Protein AF-A0A529JQX0-F1 (afdb_monomer_lite)

pLDDT: mean 76.63, std 17.99, range [38.94, 94.88]

Secondary structure (DSSP, 8-state):
-EEEETTT--EEE---PPPTTS-SEEEEEEETTEEEEEEHHHHHHHTHHHHSTTEEEEE---EEEEE-TT------TTHHHHHHHHHTT--SSS-EEEEEE-TTS-GGGT-

Foldseek 3Di:
DWKAQQPPRDIDDDDDDDDPPDDQWDWDPDDDPDTDTDGPQVVCVVCVCVVVPRIDDPFDWDKDFDWDPPDPDPDDPPCVVVCVVVVVPDDDDTDSPDMDIDPRGDPVRVD

Structure (mmCIF, N/CA/C/O backbone):
data_AF-A0A529JQX0-F1
#
_entry.id   AF-A0A529JQX0-F1
#
loop_
_atom_site.group_PDB
_atom_site.id
_atom_site.type_symbol
_atom_site.label_atom_id
_atom_site.label_alt_id
_atom_site.label_comp_id
_atom_site.label_asym_id
_atom_site.label_entity_id
_atom_site.label_seq_id
_atom_site.pdbx_PDB_ins_code
_atom_site.Cartn_x
_atom_site.Cartn_y
_atom_site.Cartn_z
_atom_site.occupancy
_atom_site.B_iso_or_equiv
_atom_site.auth_seq_id
_atom_site.auth_comp_id
_atom_site.auth_asym_id
_atom_site.auth_atom_id
_atom_site.pdbx_PDB_model_num
ATOM 1 N N . LEU A 1 1 ? -3.352 1.828 6.453 1.00 86.75 1 LEU A N 1
ATOM 2 C CA . LEU A 1 1 ? -4.630 1.161 6.102 1.00 86.75 1 LEU A CA 1
ATOM 3 C C . LEU A 1 1 ? -5.623 1.471 7.201 1.00 86.75 1 LEU A C 1
ATOM 5 O O . LEU A 1 1 ? -5.229 1.357 8.351 1.00 86.75 1 LEU A O 1
ATOM 9 N N . GLN A 1 2 ? -6.856 1.822 6.857 1.00 88.62 2 GLN A N 1
ATOM 10 C CA . GLN A 1 2 ? -7.998 1.828 7.771 1.00 88.62 2 GLN A CA 1
ATOM 11 C C . GLN A 1 2 ? -8.828 0.582 7.481 1.00 88.62 2 GLN A C 1
ATOM 13 O O . GLN A 1 2 ? -9.203 0.325 6.331 1.00 88.62 2 GLN A O 1
ATOM 18 N N . LEU A 1 3 ? -9.080 -0.207 8.514 1.00 92.00 3 LEU A N 1
ATOM 19 C CA . LEU A 1 3 ? -9.752 -1.491 8.437 1.00 92.00 3 LEU A CA 1
ATOM 20 C C . LEU A 1 3 ? -10.937 -1.483 9.394 1.00 92.00 3 LEU A C 1
ATOM 22 O O . LEU A 1 3 ? -10.835 -0.954 10.494 1.00 92.00 3 LEU A O 1
ATOM 26 N N . ARG A 1 4 ? -12.035 -2.125 9.002 1.00 94.06 4 ARG A N 1
ATOM 27 C CA . ARG A 1 4 ? -13.201 -2.339 9.859 1.00 94.06 4 ARG A CA 1
ATOM 28 C C . ARG A 1 4 ? -13.492 -3.825 9.976 1.00 94.06 4 ARG A C 1
ATOM 30 O O . ARG A 1 4 ? -13.718 -4.488 8.963 1.00 94.06 4 ARG A O 1
ATOM 37 N N . HIS A 1 5 ? -13.486 -4.368 11.184 1.00 94.88 5 HIS A N 1
ATOM 38 C CA . HIS A 1 5 ? -13.776 -5.777 11.402 1.00 94.88 5 HIS A CA 1
ATOM 39 C C . HIS A 1 5 ? -15.245 -6.072 11.080 1.00 94.88 5 HIS A C 1
ATOM 41 O O . HIS A 1 5 ? -16.164 -5.397 11.544 1.00 94.88 5 HIS A O 1
ATOM 47 N N . ARG A 1 6 ? -15.490 -7.099 10.263 1.00 92.69 6 ARG A N 1
ATOM 48 C CA . ARG A 1 6 ? -16.819 -7.353 9.683 1.00 92.69 6 ARG A CA 1
ATOM 49 C C . ARG A 1 6 ? -17.849 -7.855 10.697 1.00 92.69 6 ARG A C 1
ATOM 51 O O . ARG A 1 6 ? -19.036 -7.780 10.404 1.00 92.69 6 ARG A O 1
ATOM 58 N N . ARG A 1 7 ? -17.420 -8.402 11.845 1.00 92.81 7 ARG A N 1
ATOM 59 C CA . ARG A 1 7 ? -18.333 -8.996 12.843 1.00 92.81 7 ARG A CA 1
ATOM 60 C C . ARG A 1 7 ? -18.762 -8.025 13.938 1.00 92.81 7 ARG A C 1
ATOM 62 O O . ARG A 1 7 ? -19.942 -7.970 14.248 1.00 92.81 7 ARG A O 1
ATOM 69 N N . ASN A 1 8 ? -17.817 -7.303 14.535 1.00 93.19 8 ASN A N 1
ATOM 70 C CA . ASN A 1 8 ? -18.080 -6.394 15.660 1.00 93.19 8 ASN A CA 1
ATOM 71 C C . ASN A 1 8 ? -18.051 -4.911 15.248 1.00 93.19 8 ASN A C 1
ATOM 73 O O . ASN A 1 8 ? -18.388 -4.060 16.060 1.00 93.19 8 ASN A O 1
ATOM 77 N N . GLY A 1 9 ? -17.679 -4.598 14.001 1.00 91.56 9 GLY A N 1
ATOM 78 C CA . GLY A 1 9 ? -17.622 -3.226 13.500 1.00 91.56 9 GLY A CA 1
ATOM 79 C C . GLY A 1 9 ? -16.439 -2.410 14.017 1.00 91.56 9 GLY A C 1
ATOM 80 O O . GLY A 1 9 ? -16.362 -1.232 13.686 1.00 91.56 9 GLY A O 1
ATOM 81 N N . GLU A 1 10 ? -15.524 -3.007 14.785 1.00 92.50 10 GLU A N 1
ATOM 82 C CA . GLU A 1 10 ? -14.357 -2.309 15.327 1.00 92.50 10 GLU A CA 1
ATOM 83 C C . GLU A 1 10 ? -13.444 -1.808 14.211 1.00 92.50 10 GLU A C 1
ATOM 85 O O . GLU A 1 10 ? -13.143 -2.527 13.252 1.00 92.50 10 GLU A O 1
ATOM 90 N N . GLU A 1 11 ? -12.989 -0.570 14.354 1.00 91.94 11 GLU A N 1
ATOM 91 C CA . GLU A 1 11 ? -12.054 0.052 13.431 1.00 91.94 11 GLU A CA 1
ATOM 92 C C . GLU A 1 11 ? -10.624 -0.093 13.941 1.00 91.94 11 GLU A C 1
ATOM 94 O O . GLU A 1 11 ? -10.353 -0.004 15.138 1.00 91.94 11 GLU A O 1
ATOM 99 N N . MET A 1 12 ? -9.692 -0.320 13.021 1.00 88.62 12 MET A N 1
ATOM 100 C CA . MET A 1 12 ? -8.272 -0.350 13.332 1.00 88.62 12 MET A CA 1
ATOM 101 C C . MET A 1 12 ? -7.437 0.226 12.195 1.00 88.62 12 MET A C 1
ATOM 103 O O . MET A 1 12 ? -7.775 0.105 11.012 1.00 88.62 12 MET A O 1
ATOM 107 N N . SER A 1 13 ? -6.289 0.780 12.565 1.00 86.88 13 SER A N 1
ATOM 108 C CA . SER A 1 13 ? -5.260 1.202 11.625 1.00 86.88 13 SER A CA 1
ATOM 109 C C . SER A 1 13 ? -4.156 0.155 11.544 1.00 86.88 13 SER A C 1
ATOM 1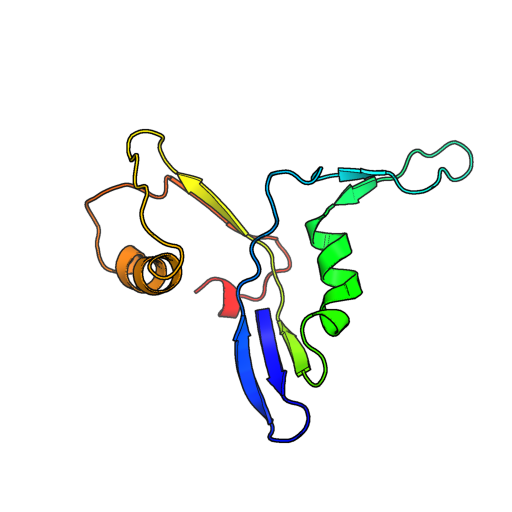11 O O . SER A 1 13 ? -3.711 -0.378 12.557 1.00 86.88 13 SER A O 1
ATOM 113 N N . ALA A 1 14 ? -3.695 -0.135 10.329 1.00 86.38 14 ALA A N 1
ATOM 114 C CA . ALA A 1 14 ? -2.595 -1.064 10.090 1.00 86.38 14 ALA A CA 1
ATOM 115 C C . ALA A 1 14 ? -1.518 -0.447 9.192 1.00 86.38 14 ALA A C 1
ATOM 117 O O . ALA A 1 14 ? -1.817 0.199 8.177 1.00 86.38 14 ALA A O 1
ATOM 118 N N . LEU A 1 15 ? -0.259 -0.700 9.557 1.00 88.06 15 LEU A N 1
ATOM 119 C CA . LEU A 1 15 ? 0.929 -0.345 8.789 1.00 88.06 15 LEU A CA 1
ATOM 120 C C . LEU A 1 15 ? 1.593 -1.624 8.274 1.00 88.06 15 LEU A C 1
ATOM 122 O O . LEU A 1 15 ? 1.996 -2.480 9.056 1.00 88.06 15 LEU A O 1
ATOM 126 N N . LEU A 1 16 ? 1.734 -1.733 6.954 1.00 87.12 16 LEU A N 1
ATOM 127 C CA . LEU A 1 16 ? 2.411 -2.854 6.311 1.00 87.12 16 LEU A CA 1
ATOM 128 C C . LEU A 1 16 ? 3.745 -2.377 5.741 1.00 87.12 16 LEU A C 1
ATOM 130 O O . LEU A 1 16 ? 3.774 -1.549 4.829 1.00 87.12 16 LEU A O 1
ATOM 134 N N . ARG A 1 17 ? 4.851 -2.904 6.268 1.00 86.19 17 ARG A N 1
ATOM 135 C CA . ARG A 1 17 ? 6.182 -2.645 5.711 1.00 86.19 17 ARG A CA 1
ATOM 136 C C . ARG A 1 17 ? 6.429 -3.587 4.542 1.00 86.19 17 ARG A C 1
ATOM 138 O O . ARG A 1 17 ? 6.296 -4.800 4.682 1.00 86.19 17 ARG A O 1
ATOM 145 N N . LEU A 1 18 ? 6.805 -3.025 3.397 1.00 85.88 18 LEU A N 1
ATOM 146 C CA . LEU A 1 18 ? 7.194 -3.815 2.235 1.00 85.88 18 LEU A CA 1
ATOM 147 C C . LEU A 1 18 ? 8.678 -4.198 2.343 1.00 85.88 18 LEU A C 1
ATOM 149 O O . LEU A 1 18 ? 9.504 -3.312 2.572 1.00 85.88 18 LEU A O 1
ATOM 153 N N . PRO A 1 19 ? 9.037 -5.486 2.186 1.00 84.19 19 PRO A N 1
ATOM 154 C CA . PRO A 1 19 ? 10.428 -5.915 2.257 1.00 84.19 19 PRO A CA 1
ATOM 155 C C . PRO A 1 19 ? 11.292 -5.260 1.175 1.00 84.19 19 PRO A C 1
ATOM 157 O O . PRO A 1 19 ? 10.989 -5.359 -0.013 1.00 84.19 19 PRO A O 1
ATOM 160 N N . VAL A 1 20 ? 12.414 -4.662 1.581 1.00 79.81 20 VAL A N 1
ATOM 161 C CA . VAL A 1 20 ? 13.371 -4.011 0.663 1.00 79.81 20 VAL A CA 1
ATOM 162 C C . VAL A 1 20 ? 14.090 -4.997 -0.259 1.00 79.81 20 VAL A C 1
ATOM 164 O O . VAL A 1 20 ? 14.547 -4.616 -1.331 1.00 79.81 20 VAL A O 1
ATOM 167 N N . ALA A 1 21 ? 14.162 -6.272 0.134 1.00 86.00 21 ALA A N 1
ATOM 168 C CA . ALA A 1 21 ? 14.753 -7.335 -0.674 1.00 86.00 21 ALA A CA 1
ATOM 169 C C . ALA A 1 21 ? 13.908 -7.693 -1.913 1.00 86.00 21 ALA A C 1
ATOM 171 O O . ALA A 1 21 ? 14.414 -8.313 -2.849 1.00 86.00 21 ALA A O 1
ATOM 172 N N . LEU A 1 22 ? 12.620 -7.326 -1.935 1.00 86.56 22 LEU A N 1
ATOM 173 C CA . LEU A 1 22 ? 11.746 -7.590 -3.074 1.00 86.56 22 LEU A CA 1
ATOM 174 C C . LEU A 1 22 ? 11.906 -6.511 -4.144 1.00 86.56 22 LEU A C 1
ATOM 176 O O . LEU A 1 22 ? 12.013 -5.317 -3.865 1.00 86.56 22 LEU A O 1
ATOM 180 N N . LYS A 1 23 ? 11.858 -6.932 -5.411 1.00 89.12 23 LYS A N 1
ATOM 181 C CA . LYS A 1 23 ? 11.855 -5.997 -6.537 1.00 89.12 23 LYS A CA 1
ATOM 182 C C . LYS A 1 23 ? 10.575 -5.168 -6.507 1.00 89.12 23 LYS A C 1
ATOM 184 O O . LYS A 1 23 ? 9.478 -5.719 -6.526 1.00 89.12 23 LYS A O 1
ATOM 189 N N . ARG A 1 24 ? 10.727 -3.842 -6.547 1.00 90.50 24 ARG A N 1
ATOM 190 C CA . ARG A 1 24 ? 9.590 -2.912 -6.576 1.00 90.50 24 ARG A CA 1
ATOM 191 C C . ARG A 1 24 ? 8.705 -3.086 -7.809 1.00 90.50 24 ARG A C 1
ATOM 193 O O . ARG A 1 24 ? 7.501 -2.915 -7.707 1.00 90.50 24 ARG A O 1
ATOM 200 N N . PHE A 1 25 ? 9.283 -3.404 -8.964 1.00 93.94 25 PHE A N 1
ATOM 201 C CA . PHE A 1 25 ? 8.526 -3.626 -10.195 1.00 93.94 25 PHE A CA 1
ATOM 202 C C . PHE A 1 25 ? 8.499 -5.111 -10.531 1.00 93.94 25 PHE A C 1
ATOM 204 O O . PHE A 1 25 ? 9.540 -5.735 -10.752 1.00 93.94 25 PHE A O 1
ATOM 211 N N . ILE A 1 26 ? 7.293 -5.662 -10.588 1.00 93.56 26 ILE A N 1
ATOM 212 C CA . ILE A 1 26 ? 7.037 -7.057 -10.920 1.00 93.56 26 ILE A CA 1
ATOM 213 C C . ILE A 1 26 ? 6.648 -7.109 -12.394 1.00 93.56 26 ILE A C 1
ATOM 215 O O . ILE A 1 26 ? 5.688 -6.461 -12.815 1.00 93.56 26 ILE A O 1
ATOM 219 N N . ARG A 1 27 ? 7.398 -7.870 -13.195 1.00 93.75 27 ARG A N 1
ATOM 220 C CA . ARG A 1 27 ? 7.067 -8.078 -14.608 1.00 93.75 27 ARG A CA 1
ATOM 221 C C . ARG A 1 27 ? 5.850 -8.990 -14.712 1.00 93.75 27 ARG A C 1
ATOM 223 O O . ARG A 1 27 ? 5.837 -10.079 -14.146 1.00 93.75 27 ARG A O 1
ATOM 230 N N . LEU A 1 28 ? 4.848 -8.548 -15.458 1.00 93.12 28 LEU A N 1
ATOM 231 C CA . LEU A 1 28 ? 3.688 -9.362 -15.800 1.00 93.12 28 LEU A CA 1
ATOM 232 C C . LEU A 1 28 ? 3.954 -10.129 -17.103 1.00 93.12 28 LEU A C 1
ATOM 234 O O . LEU A 1 28 ? 4.784 -9.687 -17.898 1.00 93.12 28 LEU A O 1
ATOM 238 N N . PRO A 1 29 ? 3.234 -11.236 -17.369 1.00 92.56 29 PRO A N 1
ATOM 239 C CA . PRO A 1 29 ? 3.332 -11.932 -18.648 1.00 92.56 29 PRO A CA 1
ATOM 240 C C . PRO A 1 29 ? 3.132 -10.969 -19.821 1.00 92.56 29 PRO A C 1
ATOM 242 O O . PRO A 1 29 ? 2.231 -10.120 -19.789 1.00 92.56 29 PRO A O 1
ATOM 245 N N . ASP A 1 30 ? 3.953 -11.094 -20.856 1.00 91.38 30 ASP A N 1
ATOM 246 C CA . ASP A 1 30 ? 3.893 -10.189 -21.999 1.00 91.38 30 ASP A CA 1
ATOM 247 C C . ASP A 1 30 ? 2.562 -10.369 -22.754 1.00 91.38 30 ASP A C 1
ATOM 249 O O . ASP A 1 30 ? 1.998 -11.464 -22.830 1.00 91.38 30 ASP A O 1
ATOM 253 N N . ARG A 1 31 ? 2.011 -9.271 -23.284 1.00 87.88 31 ARG A N 1
ATOM 254 C CA . ARG A 1 31 ? 0.833 -9.317 -24.164 1.00 87.88 31 ARG A CA 1
ATOM 255 C C . ARG A 1 31 ? 1.167 -8.635 -25.478 1.00 87.88 31 ARG A C 1
ATOM 257 O O . ARG A 1 31 ? 1.339 -7.418 -25.515 1.00 87.88 31 ARG A O 1
ATOM 264 N N . LYS A 1 32 ? 1.189 -9.423 -26.558 1.00 87.12 32 LYS A N 1
ATOM 265 C CA . LYS A 1 32 ? 1.584 -8.970 -27.900 1.00 87.12 32 LYS A CA 1
ATOM 266 C C . LYS A 1 32 ? 2.964 -8.293 -27.838 1.00 87.12 32 LYS A C 1
ATOM 268 O O . LYS A 1 32 ? 3.912 -8.906 -27.367 1.00 87.12 32 LYS A O 1
ATOM 273 N N . HIS A 1 33 ? 3.052 -7.031 -28.250 1.00 88.56 33 HIS A N 1
ATOM 274 C CA . HIS A 1 33 ? 4.280 -6.233 -28.274 1.00 88.56 33 HIS A CA 1
ATOM 275 C C . HIS A 1 33 ? 4.440 -5.320 -27.047 1.00 88.56 33 HIS A C 1
ATOM 277 O O . HIS A 1 33 ? 5.229 -4.381 -27.081 1.00 88.56 33 HIS A O 1
ATOM 283 N N . HIS A 1 34 ? 3.688 -5.561 -25.966 1.00 91.81 34 HIS A N 1
ATOM 2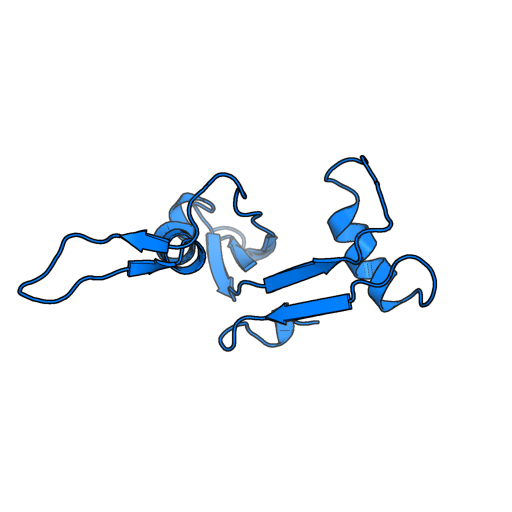84 C CA . HIS A 1 34 ? 3.767 -4.756 -24.750 1.00 91.81 34 HIS A CA 1
ATOM 285 C C . HIS A 1 34 ? 4.439 -5.517 -23.612 1.00 91.81 34 HIS A C 1
ATOM 287 O O . HIS A 1 34 ? 3.956 -6.566 -23.170 1.00 91.81 34 HIS A O 1
ATOM 293 N N . VAL A 1 35 ? 5.503 -4.914 -23.086 1.00 92.56 35 VAL A N 1
ATOM 294 C CA . VAL A 1 35 ? 6.092 -5.278 -21.799 1.00 92.56 35 VAL A CA 1
ATOM 295 C C . VAL A 1 35 ? 5.297 -4.582 -20.701 1.00 92.56 35 VAL A C 1
ATOM 297 O O . VAL A 1 35 ? 5.034 -3.383 -20.784 1.00 92.56 35 VAL A O 1
ATOM 300 N N . ARG A 1 36 ? 4.882 -5.335 -19.682 1.00 93.69 36 ARG A N 1
ATOM 301 C CA . ARG A 1 36 ? 4.007 -4.837 -18.615 1.00 93.69 36 ARG A CA 1
ATOM 302 C C . ARG A 1 36 ? 4.646 -5.051 -17.254 1.00 93.69 36 ARG A C 1
ATOM 304 O O . ARG A 1 36 ? 5.224 -6.105 -16.991 1.00 93.69 36 ARG A O 1
ATOM 311 N N . PHE A 1 37 ? 4.473 -4.070 -16.382 1.00 94.69 37 PHE A N 1
ATOM 312 C CA . PHE A 1 37 ? 4.916 -4.120 -14.997 1.00 94.69 37 PHE A CA 1
ATOM 313 C C . PHE A 1 37 ? 3.786 -3.674 -14.080 1.00 94.69 37 PHE A C 1
ATOM 315 O O . PHE A 1 37 ? 2.924 -2.897 -14.487 1.00 94.69 37 PHE A O 1
ATOM 322 N N . ILE A 1 38 ? 3.820 -4.168 -12.851 1.00 94.12 38 ILE A N 1
ATOM 323 C CA . ILE A 1 38 ? 3.014 -3.680 -11.735 1.00 94.12 38 ILE A CA 1
ATOM 324 C C . ILE A 1 38 ? 3.951 -3.336 -10.580 1.00 94.12 38 ILE A C 1
ATOM 326 O O . ILE A 1 38 ? 5.004 -3.966 -10.426 1.00 94.12 38 ILE A O 1
ATOM 330 N N . THR A 1 39 ? 3.604 -2.325 -9.790 1.00 92.75 39 THR A N 1
ATOM 331 C CA . THR A 1 39 ? 4.356 -2.026 -8.568 1.00 92.75 39 THR A CA 1
ATOM 332 C C . THR A 1 39 ? 4.060 -3.065 -7.483 1.00 92.75 39 THR A C 1
ATOM 334 O O . THR A 1 39 ? 2.993 -3.682 -7.453 1.00 92.75 39 THR A O 1
ATOM 337 N N . LEU A 1 40 ? 5.013 -3.287 -6.580 1.00 91.88 40 LEU A N 1
ATOM 338 C CA . LEU A 1 40 ? 4.842 -4.172 -5.430 1.00 91.88 40 LEU A CA 1
ATOM 339 C C . LEU A 1 40 ? 3.692 -3.679 -4.544 1.00 91.88 40 LEU A C 1
ATOM 341 O O . LEU A 1 40 ? 2.892 -4.476 -4.068 1.00 91.88 40 LEU A O 1
ATOM 345 N N . GLU A 1 41 ? 3.599 -2.364 -4.375 1.00 90.50 41 GLU A N 1
ATOM 346 C CA . GLU A 1 41 ? 2.538 -1.649 -3.677 1.00 90.50 41 GLU A CA 1
ATOM 347 C C . GLU A 1 41 ? 1.148 -2.011 -4.228 1.00 90.50 41 GLU A C 1
ATOM 349 O O . GLU A 1 41 ? 0.2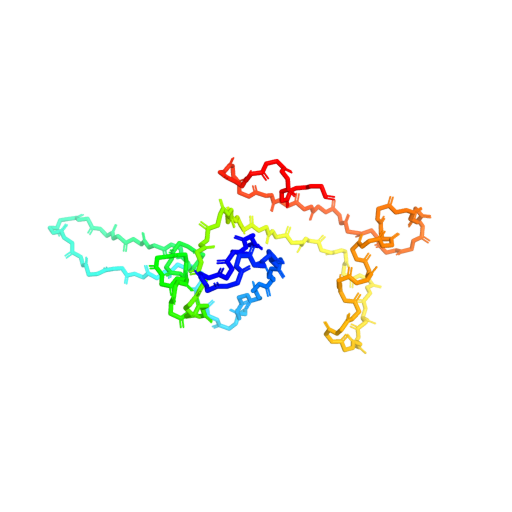76 -2.445 -3.473 1.00 90.50 41 GLU A O 1
ATOM 354 N N . GLU A 1 42 ? 0.952 -1.905 -5.546 1.00 90.81 42 GLU A N 1
ATOM 355 C CA . GLU A 1 42 ? -0.309 -2.271 -6.204 1.00 90.81 42 GLU A CA 1
ATOM 356 C C . GLU A 1 42 ? -0.595 -3.770 -6.093 1.00 90.81 42 GLU A C 1
ATOM 358 O O . GLU A 1 42 ? -1.723 -4.164 -5.798 1.00 90.81 42 GLU A O 1
ATOM 363 N N . ALA A 1 43 ? 0.417 -4.620 -6.293 1.00 92.75 43 ALA A N 1
ATOM 364 C CA . ALA A 1 43 ? 0.256 -6.065 -6.176 1.00 92.75 43 ALA A CA 1
ATOM 365 C C . ALA A 1 43 ? -0.192 -6.467 -4.763 1.00 92.75 43 ALA A C 1
ATOM 367 O O . ALA A 1 43 ? -1.111 -7.268 -4.607 1.00 92.75 43 ALA A O 1
ATOM 368 N N . VAL A 1 44 ? 0.409 -5.880 -3.728 1.00 91.50 44 VAL A N 1
ATOM 369 C CA . VAL A 1 44 ? 0.004 -6.094 -2.335 1.00 91.50 44 VAL A CA 1
ATOM 370 C C . VAL A 1 44 ? -1.400 -5.546 -2.083 1.00 91.50 44 VAL A C 1
ATOM 372 O O . VAL A 1 44 ? -2.207 -6.231 -1.457 1.00 91.50 44 VAL A O 1
ATOM 375 N N . GLY A 1 45 ? -1.726 -4.368 -2.622 1.00 90.31 45 GLY A N 1
ATOM 376 C CA . GLY A 1 45 ? -3.066 -3.783 -2.552 1.00 90.31 45 GLY A CA 1
ATOM 377 C C . GLY A 1 45 ? -4.152 -4.701 -3.121 1.00 90.31 45 GLY A C 1
ATOM 378 O O . GLY A 1 45 ? -5.175 -4.911 -2.474 1.00 90.31 45 GLY A O 1
ATOM 379 N N . LEU A 1 46 ? -3.904 -5.337 -4.273 1.00 91.56 46 LEU A N 1
ATOM 380 C CA . LEU A 1 46 ? -4.837 -6.289 -4.898 1.00 91.56 46 LEU A CA 1
ATOM 381 C C . LEU A 1 46 ? -5.141 -7.511 -4.018 1.00 91.56 46 LEU A C 1
ATOM 383 O O . LEU A 1 46 ? -6.225 -8.085 -4.112 1.00 91.56 46 LEU A O 1
ATOM 387 N N . TYR A 1 47 ? -4.202 -7.915 -3.160 1.00 91.44 47 TYR A N 1
ATOM 388 C CA . TYR A 1 47 ? -4.338 -9.083 -2.285 1.00 91.44 47 TYR A CA 1
ATOM 389 C C . TYR A 1 47 ? -4.456 -8.725 -0.804 1.00 91.44 47 TYR A C 1
ATOM 391 O O . TYR A 1 47 ? -4.355 -9.609 0.048 1.00 91.44 47 TYR A O 1
ATOM 399 N N . ILE A 1 48 ? -4.725 -7.461 -0.474 1.00 90.75 48 ILE A N 1
ATOM 400 C CA . ILE A 1 48 ? -4.706 -6.981 0.910 1.00 90.75 48 ILE A CA 1
ATOM 401 C C . ILE A 1 48 ? -5.711 -7.716 1.809 1.00 90.75 48 ILE A C 1
ATOM 403 O O . ILE A 1 48 ? -5.431 -7.981 2.976 1.00 90.75 48 ILE A O 1
ATOM 407 N N . GLY A 1 49 ? -6.844 -8.151 1.247 1.00 88.94 49 GLY A N 1
ATOM 408 C CA . GLY A 1 49 ? -7.851 -8.937 1.965 1.00 88.94 49 GLY A CA 1
ATOM 409 C C . GLY A 1 49 ? -7.364 -10.319 2.418 1.00 88.94 49 GLY A C 1
ATOM 410 O O . GLY A 1 49 ? -7.936 -10.885 3.344 1.00 88.94 49 GLY A O 1
ATOM 411 N N . LYS A 1 50 ? -6.294 -10.859 1.813 1.00 91.69 50 LYS A N 1
ATOM 412 C CA . LYS A 1 50 ? -5.652 -12.097 2.287 1.00 91.69 50 LYS A CA 1
ATOM 413 C C . LYS A 1 50 ? -4.804 -11.871 3.538 1.00 91.69 50 LYS A C 1
ATOM 415 O O . LYS A 1 50 ? -4.645 -12.801 4.318 1.00 91.69 50 LYS A O 1
ATOM 420 N N . LEU A 1 51 ? -4.263 -10.663 3.718 1.00 90.31 51 LEU A N 1
ATOM 421 C CA . LEU A 1 51 ? -3.476 -10.293 4.900 1.00 90.31 51 LEU A CA 1
ATOM 422 C C . LEU A 1 51 ? -4.368 -9.926 6.091 1.00 90.31 51 LEU A C 1
ATOM 424 O O . LEU A 1 51 ? -3.983 -10.162 7.230 1.00 90.31 51 LEU A O 1
ATOM 428 N N . PHE A 1 52 ? -5.566 -9.400 5.827 1.00 91.06 52 PHE A N 1
ATOM 429 C CA . PHE A 1 52 ? -6.535 -9.002 6.852 1.00 91.06 52 PHE A CA 1
ATOM 430 C C . PHE A 1 52 ? -7.876 -9.733 6.669 1.00 91.06 52 PHE A C 1
ATOM 432 O O . PHE A 1 52 ? -8.893 -9.107 6.347 1.00 91.06 52 PHE A O 1
ATOM 439 N N . PRO A 1 53 ? -7.913 -11.069 6.838 1.00 91.62 53 PRO A N 1
ATOM 440 C CA . PRO A 1 53 ? -9.146 -11.831 6.695 1.00 91.62 53 PRO A CA 1
ATOM 441 C C . PRO A 1 53 ? -10.173 -11.386 7.742 1.00 91.62 53 PRO A C 1
ATOM 443 O O . PRO A 1 53 ? -9.853 -11.191 8.909 1.00 91.62 53 PRO A O 1
ATOM 446 N N . GLY A 1 54 ? -11.430 -11.225 7.327 1.00 92.12 54 GLY A N 1
ATOM 447 C CA . GLY A 1 54 ? -12.500 -10.775 8.224 1.00 92.12 54 GLY A CA 1
ATOM 448 C C . GLY A 1 54 ? -12.568 -9.261 8.441 1.00 92.12 54 GLY A C 1
ATOM 449 O O . GLY A 1 54 ? -13.479 -8.809 9.131 1.00 92.12 54 GLY A O 1
ATOM 450 N N . TYR A 1 55 ? -11.695 -8.478 7.801 1.00 93.88 55 TYR A N 1
ATOM 451 C CA . TYR A 1 55 ? -11.761 -7.019 7.784 1.00 93.88 55 TYR A CA 1
ATOM 452 C C . TYR A 1 55 ? -12.211 -6.491 6.420 1.00 93.88 55 TYR A C 1
ATOM 454 O O . TYR A 1 55 ? -11.968 -7.088 5.372 1.00 93.88 55 TYR A O 1
ATOM 462 N N . GLU A 1 56 ? -12.890 -5.354 6.445 1.00 92.75 56 GLU A N 1
ATOM 463 C CA . GLU A 1 56 ? -13.196 -4.531 5.285 1.00 92.75 56 GLU A CA 1
ATOM 464 C C . GLU A 1 56 ? -12.190 -3.376 5.227 1.00 92.75 56 GLU A C 1
ATOM 466 O O . GLU A 1 56 ? -12.014 -2.661 6.213 1.00 92.75 56 GLU A O 1
ATOM 471 N N . VAL A 1 57 ? -11.529 -3.180 4.085 1.00 91.94 57 VAL A N 1
ATOM 472 C CA . VAL A 1 57 ? -10.607 -2.052 3.897 1.00 91.94 57 VAL A CA 1
ATOM 473 C C . VAL A 1 57 ? -11.417 -0.797 3.589 1.00 91.94 57 VAL A C 1
ATOM 475 O O . VAL A 1 57 ? -12.082 -0.732 2.559 1.00 91.94 57 VAL A O 1
ATOM 478 N N . LYS A 1 58 ? -11.361 0.190 4.484 1.00 90.94 58 LYS A N 1
ATOM 479 C CA . LYS A 1 58 ? -12.027 1.492 4.328 1.00 90.94 58 LYS A CA 1
ATOM 480 C C . LYS A 1 58 ? -11.142 2.524 3.648 1.00 90.94 58 LYS A C 1
ATOM 482 O O . LYS A 1 58 ? -11.625 3.316 2.849 1.00 90.94 58 LYS A O 1
ATOM 487 N N . GLY A 1 59 ? -9.844 2.448 3.911 1.00 86.81 59 GLY A N 1
ATOM 488 C CA . GLY A 1 59 ? -8.858 3.354 3.349 1.00 86.81 59 GLY A CA 1
ATOM 489 C C . GLY A 1 59 ? -7.517 2.662 3.183 1.00 86.81 59 GLY A C 1
ATOM 490 O O . GLY A 1 59 ? -7.059 1.910 4.050 1.00 86.81 59 GLY A O 1
ATOM 491 N N . SER A 1 60 ? -6.848 2.928 2.070 1.00 89.25 60 SER A N 1
ATOM 492 C CA . SER A 1 60 ? -5.495 2.445 1.826 1.00 89.25 60 SER A CA 1
ATOM 493 C C . SER A 1 60 ? -4.659 3.510 1.151 1.00 89.25 60 SER A C 1
ATOM 495 O O . SER A 1 60 ? -5.156 4.288 0.345 1.00 89.25 60 SER A O 1
ATOM 497 N N . GLY A 1 61 ? -3.369 3.488 1.438 1.00 87.38 61 GLY A N 1
ATOM 498 C CA . GLY A 1 61 ? -2.393 4.262 0.705 1.00 87.38 61 GLY A CA 1
ATOM 499 C C . GLY A 1 61 ? -0.999 3.780 1.049 1.00 87.38 61 GLY A C 1
ATOM 500 O O . GLY A 1 61 ? -0.787 3.101 2.058 1.00 87.38 61 GLY A O 1
ATOM 501 N N . THR A 1 62 ? -0.055 4.153 0.204 1.00 87.56 62 THR A N 1
ATOM 502 C CA . THR A 1 62 ? 1.362 3.888 0.411 1.00 87.56 62 THR A CA 1
ATOM 503 C C . THR A 1 62 ? 2.110 5.190 0.588 1.00 87.56 62 THR A C 1
ATOM 505 O O . THR A 1 62 ? 1.777 6.197 -0.037 1.00 87.56 62 THR A O 1
ATOM 508 N N . PHE A 1 63 ? 3.133 5.167 1.430 1.00 83.81 63 PHE A N 1
ATOM 509 C CA . PHE A 1 63 ? 4.032 6.292 1.600 1.00 83.81 63 PHE A CA 1
ATOM 510 C C . PHE A 1 63 ? 5.470 5.806 1.724 1.00 83.81 63 PHE A C 1
ATOM 512 O O . PHE A 1 63 ? 5.727 4.654 2.083 1.00 83.81 63 PHE A O 1
ATOM 519 N N . ARG A 1 64 ? 6.411 6.693 1.414 1.00 80.00 64 ARG A N 1
ATOM 520 C CA . ARG A 1 64 ? 7.842 6.460 1.591 1.00 80.00 64 ARG A CA 1
ATOM 521 C C . ARG A 1 64 ? 8.421 7.516 2.510 1.00 80.00 64 ARG A C 1
ATOM 523 O O . ARG A 1 64 ? 8.164 8.700 2.324 1.00 80.00 64 ARG A O 1
ATOM 530 N N . ILE A 1 65 ? 9.252 7.069 3.445 1.00 77.38 65 ILE A N 1
ATOM 531 C CA . ILE A 1 65 ? 10.074 7.929 4.292 1.00 77.38 65 ILE A CA 1
ATOM 532 C C . ILE A 1 65 ? 11.489 7.948 3.713 1.00 77.38 65 ILE A C 1
ATOM 534 O O . ILE A 1 65 ? 12.081 6.892 3.496 1.00 77.38 65 ILE A O 1
ATOM 538 N N . ILE A 1 66 ? 12.025 9.144 3.484 1.00 71.62 66 ILE A N 1
ATOM 539 C CA . ILE A 1 66 ? 13.437 9.372 3.162 1.00 71.62 66 ILE A CA 1
ATOM 540 C C . ILE A 1 66 ? 14.087 10.008 4.395 1.00 71.62 66 ILE A C 1
ATOM 542 O O . ILE A 1 66 ? 13.623 11.044 4.882 1.00 71.62 66 ILE A O 1
ATOM 546 N N . ARG A 1 67 ? 15.134 9.364 4.920 1.00 70.94 67 ARG A N 1
ATOM 547 C CA . ARG A 1 67 ? 15.899 9.820 6.090 1.00 70.94 67 ARG A CA 1
ATOM 548 C C . ARG A 1 67 ? 17.275 10.317 5.658 1.00 70.94 67 ARG A C 1
ATOM 550 O O . ARG A 1 67 ? 17.816 9.798 4.685 1.00 70.94 67 ARG A O 1
ATOM 557 N N . ASP A 1 68 ? 17.793 11.313 6.375 1.00 58.62 68 ASP A N 1
ATOM 558 C CA . ASP A 1 68 ? 19.197 11.718 6.257 1.00 58.62 68 ASP A CA 1
ATOM 559 C C . ASP A 1 68 ? 20.094 10.623 6.841 1.00 58.62 68 ASP A C 1
ATOM 561 O O . ASP A 1 68 ? 19.721 9.991 7.832 1.00 58.62 68 ASP A O 1
ATOM 565 N N . SER A 1 69 ? 21.244 10.377 6.223 1.00 50.94 69 SER A N 1
ATOM 566 C CA . SER A 1 69 ? 22.073 9.187 6.471 1.00 50.94 69 SER A CA 1
ATOM 567 C C . SER A 1 69 ? 22.879 9.220 7.781 1.00 50.94 69 SER A C 1
ATOM 569 O O . SER A 1 69 ? 23.589 8.263 8.061 1.00 50.94 69 SER A O 1
ATOM 571 N N . ASP A 1 70 ? 22.761 10.270 8.599 1.00 49.47 70 ASP A N 1
ATOM 572 C CA . ASP A 1 70 ?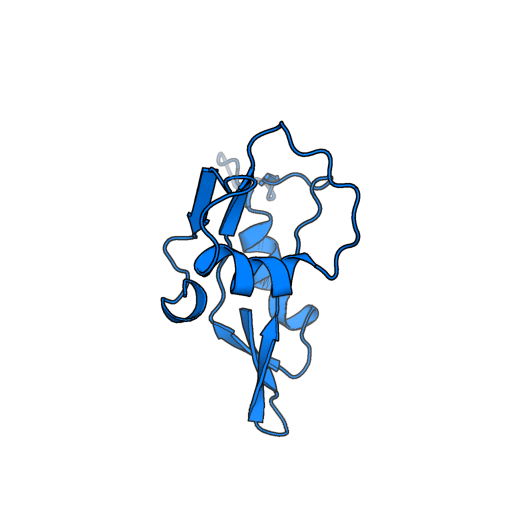 23.590 10.491 9.803 1.00 49.47 70 ASP A CA 1
ATOM 573 C C . ASP A 1 70 ? 23.022 9.894 11.109 1.00 49.47 70 ASP A C 1
ATOM 575 O O . ASP A 1 70 ? 23.424 10.271 12.210 1.00 49.47 70 ASP A O 1
ATOM 579 N N . ILE A 1 71 ? 22.066 8.966 11.027 1.00 47.72 71 ILE A N 1
ATOM 580 C CA . ILE A 1 71 ? 21.493 8.299 12.204 1.00 47.72 71 ILE A CA 1
ATOM 581 C C . ILE A 1 71 ? 21.521 6.783 11.980 1.00 47.72 71 ILE A C 1
ATOM 583 O O . ILE A 1 71 ? 20.565 6.181 11.487 1.00 47.72 71 ILE A O 1
ATOM 587 N N . GLU A 1 72 ? 22.643 6.167 12.358 1.00 44.62 72 GLU A N 1
ATOM 588 C CA . GLU A 1 72 ? 22.700 4.752 12.732 1.00 44.62 72 GLU A CA 1
ATOM 589 C C . GLU A 1 72 ? 21.855 4.576 14.000 1.00 44.62 72 GLU A C 1
ATOM 591 O O . GLU A 1 72 ? 22.320 4.796 15.115 1.00 44.62 72 GLU A O 1
ATOM 596 N N . VAL A 1 73 ? 20.571 4.257 13.837 1.00 48.84 73 VAL A N 1
ATOM 597 C CA . VAL A 1 73 ? 19.728 3.791 14.946 1.00 48.84 73 VAL A CA 1
ATOM 598 C C . VAL A 1 73 ? 19.288 2.381 14.607 1.00 48.84 73 VAL A C 1
ATOM 600 O O . VAL A 1 73 ? 18.282 2.136 13.939 1.00 48.84 73 VAL A O 1
ATOM 603 N N . GLU A 1 74 ? 20.144 1.465 15.034 1.00 45.59 74 GLU A N 1
ATOM 604 C CA . GLU A 1 74 ? 19.849 0.065 15.274 1.00 45.59 74 GLU A CA 1
ATOM 605 C C . GLU A 1 74 ? 18.952 -0.003 16.522 1.00 45.59 74 GLU A C 1
ATOM 607 O O . GLU A 1 74 ? 19.431 -0.214 17.625 1.00 45.59 74 GLU A O 1
ATOM 612 N N . GLU A 1 75 ? 17.652 0.275 16.383 1.00 44.72 75 GLU A N 1
ATOM 613 C CA . GLU A 1 75 ? 16.699 0.068 17.482 1.00 44.72 75 GLU A CA 1
ATOM 614 C C . GLU A 1 75 ? 15.310 -0.332 16.971 1.00 44.72 75 GLU A C 1
ATOM 616 O O . GLU A 1 75 ? 14.849 0.048 15.889 1.00 44.72 75 GLU A O 1
ATOM 621 N N . GLU A 1 76 ? 14.696 -1.217 17.743 1.00 44.91 76 GLU A N 1
ATOM 622 C CA . GLU A 1 76 ? 13.703 -2.193 17.334 1.00 44.91 76 GLU A CA 1
ATOM 623 C C . GLU A 1 76 ? 12.370 -1.590 16.864 1.00 44.91 76 GLU A C 1
ATOM 625 O O . GLU A 1 76 ? 11.896 -0.534 17.276 1.00 44.91 76 GLU A O 1
ATOM 630 N N . SER A 1 77 ? 11.739 -2.328 15.954 1.00 53.75 77 SER A N 1
ATOM 631 C CA . SER A 1 77 ? 10.572 -1.997 15.132 1.00 53.75 77 SER A CA 1
ATOM 632 C C . SER A 1 77 ? 9.325 -1.426 15.829 1.00 53.75 77 SER A C 1
ATOM 634 O O . SER A 1 77 ? 8.438 -0.962 15.102 1.00 53.75 77 SER A O 1
ATOM 636 N N . GLU A 1 78 ? 9.247 -1.429 17.159 1.00 48.00 78 GLU A N 1
ATOM 637 C CA . GLU A 1 78 ? 8.140 -0.880 17.956 1.00 48.00 78 GLU A CA 1
ATOM 638 C C . GLU A 1 78 ? 8.142 0.651 18.035 1.00 48.00 78 GLU A C 1
ATOM 640 O O . GLU A 1 78 ? 7.079 1.266 18.153 1.00 48.00 78 GLU A O 1
ATOM 645 N N . ASP A 1 79 ? 9.301 1.290 17.873 1.00 52.97 79 ASP A N 1
ATOM 646 C CA . ASP A 1 79 ? 9.409 2.722 18.146 1.00 52.97 79 ASP A CA 1
ATOM 647 C C . ASP A 1 79 ? 8.900 3.599 16.990 1.00 52.97 79 ASP A C 1
ATOM 649 O O . ASP A 1 79 ? 8.544 4.751 17.172 1.00 52.97 79 ASP A O 1
ATOM 653 N N . LEU A 1 80 ? 8.742 3.058 15.778 1.00 53.44 80 LEU A N 1
ATOM 654 C CA . LEU A 1 80 ? 8.362 3.839 14.589 1.00 53.44 80 LEU A CA 1
ATOM 655 C C . LEU A 1 80 ? 6.952 4.455 14.643 1.00 53.44 80 LEU A C 1
ATOM 657 O O . LEU A 1 80 ? 6.753 5.531 14.083 1.00 53.44 80 LEU A O 1
ATOM 661 N N . VAL A 1 81 ? 5.985 3.796 15.291 1.00 52.25 81 VAL A N 1
ATOM 662 C CA . VAL A 1 81 ? 4.602 4.304 15.408 1.00 52.25 81 VAL A CA 1
ATOM 663 C C . VAL A 1 81 ? 4.531 5.429 16.444 1.00 52.25 81 VAL A C 1
ATOM 665 O O . VAL A 1 81 ? 3.995 6.496 16.155 1.00 52.25 81 VAL A O 1
ATOM 668 N N . ARG A 1 82 ? 5.164 5.243 17.611 1.00 50.91 82 ARG A N 1
ATOM 669 C CA . ARG A 1 82 ? 5.279 6.283 18.652 1.00 50.91 82 ARG A CA 1
ATOM 670 C C . ARG A 1 82 ? 6.168 7.448 18.211 1.00 50.91 82 ARG A C 1
ATOM 672 O O . ARG A 1 82 ? 5.880 8.608 18.516 1.00 50.91 82 ARG A O 1
ATOM 679 N N . LEU A 1 83 ? 7.214 7.159 17.440 1.00 52.28 83 LEU A N 1
ATOM 680 C CA . LEU A 1 83 ? 8.080 8.149 16.810 1.00 52.28 83 LEU A CA 1
ATOM 681 C C . LEU A 1 83 ? 7.303 8.990 15.794 1.00 52.28 83 LEU A C 1
ATOM 683 O O . LEU A 1 83 ? 7.588 10.174 15.688 1.00 52.28 83 LEU A O 1
ATOM 687 N N . PHE A 1 84 ? 6.299 8.444 15.100 1.00 55.28 84 PHE A N 1
ATOM 688 C CA . PHE A 1 84 ? 5.456 9.214 14.178 1.00 55.28 84 PHE A CA 1
ATOM 689 C C . PHE A 1 84 ? 4.588 10.245 14.919 1.00 55.28 84 PHE A C 1
ATOM 691 O O . PHE A 1 84 ? 4.618 11.430 14.583 1.00 55.28 84 PHE A O 1
ATOM 698 N N . GLU A 1 85 ? 3.915 9.830 15.999 1.00 53.03 85 GLU A N 1
ATOM 699 C CA . GLU A 1 85 ? 3.122 10.732 16.854 1.00 53.03 85 GLU A CA 1
ATOM 700 C C . GLU A 1 85 ? 3.989 11.818 17.514 1.00 53.03 85 GLU A C 1
ATOM 702 O O . GLU A 1 85 ? 3.577 12.972 17.673 1.00 53.03 85 GLU A O 1
ATOM 707 N N . THR A 1 86 ? 5.223 11.465 17.883 1.00 48.09 86 THR A N 1
ATOM 708 C CA . THR A 1 86 ? 6.150 12.373 18.570 1.00 48.09 86 THR A CA 1
ATOM 709 C C . THR A 1 86 ? 6.903 13.293 17.597 1.00 48.09 86 THR A C 1
ATOM 711 O O . THR A 1 86 ? 7.175 14.448 17.936 1.00 48.09 86 THR A O 1
ATOM 714 N N . ALA A 1 87 ? 7.204 12.838 16.375 1.00 46.81 87 ALA A N 1
ATOM 715 C CA . ALA A 1 87 ? 7.943 13.593 15.356 1.00 46.81 87 ALA A CA 1
ATOM 716 C C . ALA A 1 87 ? 7.149 14.785 14.800 1.00 46.81 87 ALA A C 1
ATOM 718 O O . ALA A 1 87 ? 7.748 15.817 14.500 1.00 46.81 87 ALA A O 1
ATOM 719 N N . LEU A 1 88 ? 5.813 14.702 14.758 1.00 50.78 88 LEU A N 1
ATOM 720 C CA . LEU A 1 88 ? 4.947 15.855 14.468 1.00 50.78 88 LEU A CA 1
ATOM 721 C C . LEU A 1 88 ? 5.030 16.941 15.558 1.00 50.78 88 LEU A C 1
ATOM 723 O O . LEU A 1 88 ? 4.827 18.121 15.275 1.00 50.78 88 LEU A O 1
ATOM 727 N N . LYS A 1 89 ? 5.377 16.572 16.800 1.00 44.94 89 LYS A N 1
ATOM 728 C CA . LYS A 1 89 ? 5.422 17.486 17.956 1.00 44.94 89 LYS A CA 1
ATOM 729 C C . LYS A 1 89 ? 6.814 17.992 18.336 1.00 44.94 89 LYS A C 1
ATOM 731 O O . LYS A 1 89 ? 6.910 19.029 18.990 1.00 44.94 89 LYS A O 1
ATOM 736 N N . ARG A 1 90 ? 7.902 17.311 17.968 1.00 38.94 90 ARG A N 1
ATOM 737 C CA . ARG A 1 90 ? 9.260 17.665 18.420 1.00 38.94 90 ARG A CA 1
ATOM 738 C C . ARG A 1 90 ? 10.191 17.992 17.261 1.00 38.94 90 ARG A C 1
ATOM 740 O O . ARG A 1 90 ? 11.000 17.187 16.811 1.00 38.94 90 ARG A O 1
ATOM 747 N N . ARG A 1 91 ? 10.139 19.261 16.852 1.00 51.28 91 ARG A N 1
ATOM 748 C CA . ARG A 1 91 ? 11.242 19.922 16.146 1.00 51.28 91 ARG A CA 1
ATOM 749 C C . ARG A 1 91 ? 12.526 19.744 16.971 1.00 51.28 91 ARG A C 1
ATOM 751 O O . ARG A 1 91 ? 12.550 20.144 18.133 1.00 51.28 91 ARG A O 1
ATOM 758 N N . ARG A 1 92 ? 13.583 19.253 16.310 1.00 44.94 92 ARG A N 1
ATOM 759 C CA . ARG A 1 92 ? 14.983 19.067 16.766 1.00 44.94 92 ARG A CA 1
ATOM 760 C C . ARG A 1 92 ? 15.339 17.693 17.358 1.00 44.94 92 ARG A C 1
ATOM 762 O O . ARG A 1 92 ? 15.571 17.585 18.557 1.00 44.94 92 ARG A O 1
ATOM 769 N N . ARG A 1 93 ? 15.516 16.696 16.478 1.00 40.38 93 ARG A N 1
ATOM 770 C CA . ARG A 1 93 ? 16.698 15.799 16.376 1.00 40.38 93 ARG A CA 1
ATOM 771 C C . ARG A 1 93 ? 16.417 14.709 15.323 1.00 40.38 93 ARG A C 1
ATOM 773 O O . ARG A 1 93 ? 15.535 13.892 15.535 1.00 40.38 93 ARG A O 1
ATOM 780 N N . GLY A 1 94 ? 17.138 14.751 14.195 1.00 45.44 94 GLY 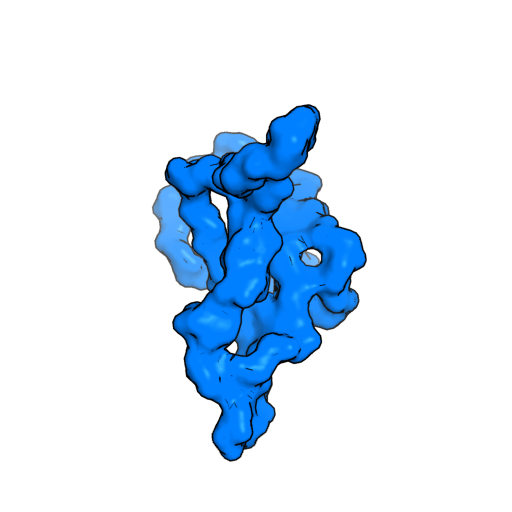A N 1
ATOM 781 C CA . GLY A 1 94 ? 17.060 13.780 13.088 1.00 45.44 94 GLY A CA 1
ATOM 782 C C . GLY A 1 94 ? 15.917 14.027 12.097 1.00 45.44 94 GLY A C 1
ATOM 783 O O . GLY A 1 94 ? 14.858 13.419 12.211 1.00 45.44 94 GLY A O 1
ATOM 784 N N . SER A 1 95 ? 16.092 14.939 11.136 1.00 50.44 95 SER A N 1
ATOM 785 C CA . SER A 1 95 ? 15.034 15.280 10.173 1.00 50.44 95 SER A CA 1
ATOM 786 C C . SER A 1 95 ? 14.660 14.080 9.295 1.00 50.44 95 SER A C 1
ATOM 788 O O . SER A 1 95 ? 15.461 13.614 8.487 1.00 50.44 95 SER A O 1
ATOM 790 N N . VAL A 1 96 ? 13.403 13.629 9.370 1.00 52.72 96 VAL A N 1
ATOM 791 C CA . VAL A 1 96 ? 12.755 13.009 8.207 1.00 52.72 96 VAL A CA 1
ATOM 792 C C . VAL A 1 96 ? 12.769 14.074 7.116 1.00 52.72 96 VAL A C 1
ATOM 794 O O . VAL A 1 96 ? 12.079 15.08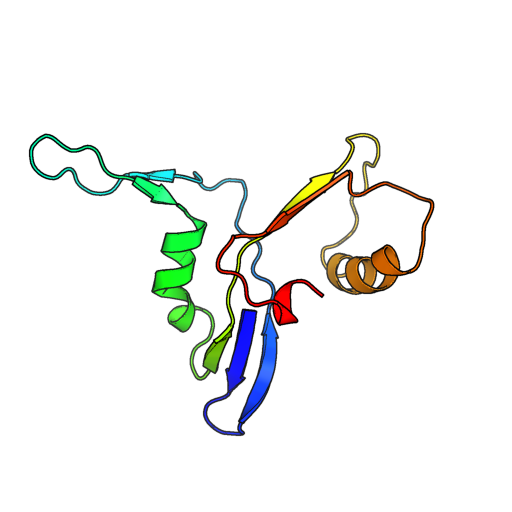4 7.231 1.00 52.72 96 VAL A O 1
ATOM 797 N N . ILE A 1 97 ? 13.614 13.896 6.101 1.00 59.25 97 ILE A N 1
ATOM 798 C CA . ILE A 1 97 ? 13.825 14.927 5.079 1.00 59.25 97 ILE A CA 1
ATOM 799 C C . ILE A 1 97 ? 12.556 15.073 4.240 1.00 59.25 97 ILE A C 1
ATOM 801 O O . ILE A 1 97 ? 12.192 16.177 3.836 1.00 59.25 97 ILE A O 1
ATOM 805 N N . ARG A 1 98 ? 11.879 13.953 3.956 1.00 68.94 98 ARG A N 1
ATOM 806 C CA . ARG A 1 98 ? 10.735 13.936 3.047 1.00 68.94 98 ARG A CA 1
ATOM 807 C C . ARG A 1 98 ? 9.871 12.700 3.254 1.00 68.94 98 ARG A C 1
ATOM 809 O O . ARG A 1 98 ? 10.382 11.580 3.298 1.00 68.94 98 ARG A O 1
ATOM 816 N N . ILE A 1 99 ? 8.562 12.919 3.321 1.00 72.19 99 ILE A N 1
ATOM 817 C CA . ILE A 1 99 ? 7.557 11.868 3.168 1.00 72.19 99 ILE A CA 1
ATOM 818 C C . ILE A 1 99 ? 6.864 12.092 1.831 1.00 72.19 99 ILE A C 1
ATOM 820 O O . ILE A 1 99 ? 6.440 13.205 1.522 1.00 72.19 99 ILE A O 1
ATOM 824 N N . GLU A 1 100 ? 6.773 11.038 1.031 1.00 76.50 100 GLU A N 1
ATOM 825 C CA . GLU A 1 100 ? 5.991 11.041 -0.202 1.00 76.50 100 GLU A CA 1
ATOM 826 C C . GLU A 1 100 ? 4.794 10.121 -0.028 1.00 76.50 100 GLU A C 1
ATOM 828 O O . GLU A 1 100 ? 4.965 8.952 0.315 1.00 76.50 100 GLU A O 1
ATOM 833 N N . PHE A 1 101 ? 3.599 10.647 -0.275 1.00 77.81 101 PHE A N 1
ATOM 834 C CA . PHE A 1 101 ? 2.348 9.901 -0.225 1.00 77.81 101 PHE A CA 1
ATOM 835 C C . PHE A 1 101 ? 1.865 9.574 -1.635 1.00 77.81 101 PHE A C 1
ATOM 837 O O . PHE A 1 101 ? 2.061 10.356 -2.570 1.00 77.81 101 PHE A O 1
ATOM 844 N N . ASP A 1 102 ? 1.181 8.444 -1.778 1.00 76.69 102 ASP A N 1
ATOM 845 C CA . ASP A 1 102 ? 0.429 8.164 -2.992 1.00 76.69 102 ASP A CA 1
ATOM 846 C C . ASP A 1 102 ? -0.717 9.176 -3.180 1.00 76.69 102 ASP A C 1
ATOM 848 O O . ASP A 1 102 ? -1.385 9.579 -2.219 1.00 76.69 102 ASP A O 1
ATOM 852 N N . LYS A 1 103 ? -0.968 9.577 -4.433 1.00 73.75 103 LYS A N 1
ATOM 853 C CA . LYS A 1 103 ? -2.006 10.566 -4.767 1.00 73.75 103 LYS A CA 1
ATOM 854 C C . LYS A 1 103 ? -3.403 10.128 -4.326 1.00 73.75 103 LYS A C 1
ATOM 856 O O . LYS A 1 103 ? -4.213 10.989 -3.988 1.00 73.75 103 LYS A O 1
ATOM 861 N N . LEU A 1 104 ? -3.672 8.826 -4.319 1.00 77.94 104 LEU A N 1
ATOM 862 C CA . LEU A 1 104 ? -4.966 8.238 -3.987 1.00 77.94 104 LEU A CA 1
ATOM 863 C C . LEU A 1 104 ? -5.135 7.974 -2.486 1.00 77.94 104 LEU A C 1
ATOM 865 O O . LEU A 1 104 ? -6.213 7.557 -2.072 1.00 77.94 104 LEU A O 1
ATOM 869 N N . MET A 1 105 ? -4.110 8.220 -1.659 1.00 79.50 105 MET A N 1
ATOM 870 C CA . MET A 1 105 ? -4.225 8.032 -0.212 1.00 79.50 105 MET A CA 1
ATOM 871 C C . MET A 1 105 ? -5.277 8.994 0.382 1.00 79.50 105 MET A C 1
ATOM 873 O O . MET A 1 105 ? -5.124 10.202 0.187 1.00 79.50 105 MET A O 1
ATOM 877 N N . PRO A 1 106 ? -6.291 8.505 1.126 1.00 79.94 106 PRO A N 1
ATOM 878 C CA . PRO A 1 106 ? -7.264 9.342 1.837 1.00 79.94 106 PRO A CA 1
ATOM 879 C C . PRO A 1 106 ? -6.605 10.368 2.766 1.00 79.94 106 PRO A C 1
ATOM 881 O O . PRO A 1 106 ? -5.557 10.084 3.344 1.00 79.94 106 PRO A O 1
ATOM 884 N N . ALA A 1 107 ? -7.220 11.544 2.933 1.00 77.62 107 ALA A N 1
ATOM 885 C CA . ALA A 1 107 ? -6.674 12.623 3.767 1.00 77.62 107 ALA A CA 1
ATOM 886 C C . ALA A 1 107 ? -6.489 12.197 5.232 1.00 77.62 107 ALA A C 1
ATOM 888 O O . ALA A 1 107 ? -5.451 12.470 5.817 1.00 77.62 107 ALA A O 1
ATOM 889 N N . GLU A 1 108 ? -7.434 11.425 5.762 1.00 76.62 108 GLU A N 1
ATOM 890 C CA . GLU A 1 108 ? -7.407 10.863 7.121 1.00 76.62 108 GLU A CA 1
ATOM 891 C C . GLU A 1 108 ? -6.210 9.931 7.377 1.00 76.62 108 GLU A C 1
ATOM 893 O O . GLU A 1 108 ? -5.875 9.650 8.519 1.00 76.62 108 GLU A O 1
ATOM 898 N N . LEU A 1 109 ? -5.574 9.418 6.316 1.00 71.56 109 LEU A N 1
ATOM 899 C CA . LEU A 1 109 ? -4.368 8.589 6.397 1.00 71.56 109 LEU A CA 1
ATOM 900 C C . LEU A 1 109 ? -3.068 9.394 6.216 1.00 71.56 109 LEU A C 1
ATOM 902 O O . LEU A 1 109 ? -1.988 8.800 6.244 1.00 71.56 109 LEU A O 1
ATOM 906 N N . ARG A 1 110 ? -3.165 10.707 5.974 1.00 67.31 110 ARG A N 1
ATOM 907 C CA . ARG A 1 110 ? -2.028 11.628 5.797 1.00 67.31 110 ARG A CA 1
ATOM 908 C C . ARG A 1 110 ? -1.752 12.488 7.035 1.00 67.31 110 ARG A C 1
ATOM 910 O O . ARG A 1 110 ? -0.684 13.098 7.080 1.00 67.31 110 ARG A O 1
ATOM 917 N N . GLU A 1 111 ? -2.708 12.571 7.959 1.00 58.66 111 GLU A N 1
ATOM 918 C CA . GLU A 1 111 ? -2.587 13.241 9.266 1.00 58.66 111 GLU A CA 1
ATOM 919 C C . GLU A 1 111 ? -1.888 12.343 10.294 1.00 58.66 111 GLU A C 1
ATOM 921 O O . GLU A 1 111 ? -1.090 12.895 11.085 1.00 58.66 111 GLU A O 1
#

Radius of gyration: 17.12 Å; chains: 1; bounding box: 42×32×47 Å

Sequence (111 aa):
LQLRHRRNGEEMSALLRLPVALKRFIRLPDRKHHVRFITLEEAVGLYIGKLFPGYEVKGSGTFRIIRDSDIEVEEESEDLVRLFETALKRRRRGSVIRIEFDKLMPAELRE